Protein AF-A0A4W6CPJ0-F1 (afdb_monomer_lite)

InterPro domains:
  IPR006689 Small GTPase superfamily, ARF/SAR type [PF00025] (18-62)
  IPR024156 Small GTPase superfamily, ARF type [PTHR1171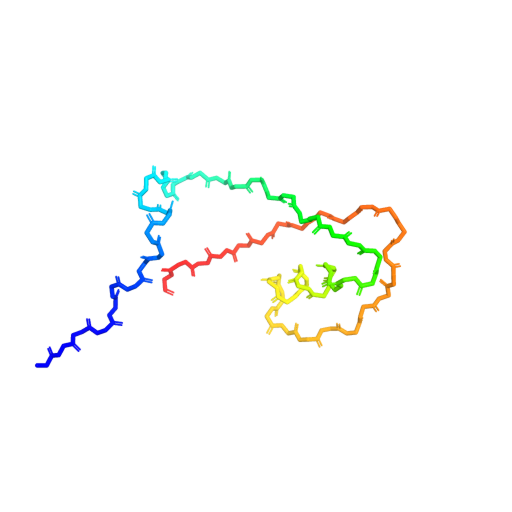1] (18-61)
  IPR027417 P-loop containing nucleoside triphosphate hydrolase [G3DSA:3.40.50.300] (5-64)
  IPR027417 P-loop containing nucleoside triphosphate hydrolase [SSF52540] (21-62)

Secondary structure (DSSP, 8-state):
---------TTSTTS-TT----------TTSSHHHHHHHHHHSS-PPPPPPSS-----------

Structure (mmCIF, N/CA/C/O backbone):
data_AF-A0A4W6CPJ0-F1
#
_entry.id   AF-A0A4W6CPJ0-F1
#
loop_
_ato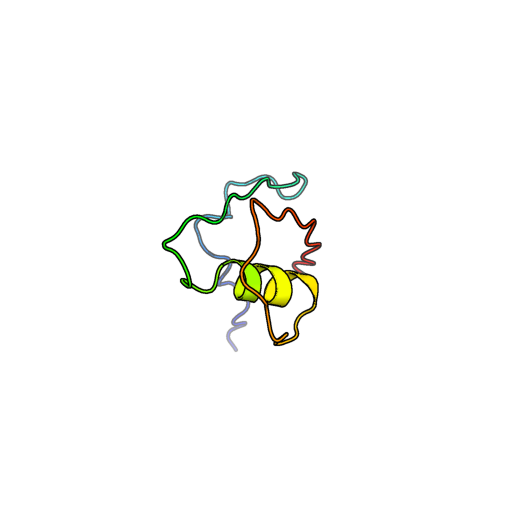m_site.group_PDB
_atom_site.id
_atom_site.type_symbol
_atom_site.label_atom_id
_atom_site.label_alt_id
_atom_site.label_comp_id
_atom_site.label_asym_id
_atom_site.label_entity_id
_atom_site.label_seq_id
_atom_site.pdbx_PDB_ins_code
_atom_site.Cartn_x
_atom_site.Cartn_y
_atom_site.Cartn_z
_atom_site.occupancy
_atom_site.B_iso_or_equiv
_atom_site.auth_seq_id
_atom_site.auth_comp_id
_atom_site.auth_asym_id
_atom_site.auth_atom_id
_atom_site.pdbx_PDB_model_num
ATOM 1 N N . MET A 1 1 ? -4.657 -17.570 32.497 1.00 50.84 1 MET A N 1
ATOM 2 C CA . MET A 1 1 ? -5.218 -17.703 31.137 1.00 50.84 1 MET A CA 1
ATOM 3 C C . MET A 1 1 ? -5.262 -16.304 30.546 1.00 50.84 1 MET A C 1
ATOM 5 O O . MET A 1 1 ? -6.148 -15.540 30.896 1.00 50.84 1 MET A O 1
ATOM 9 N N . GLY A 1 2 ? -4.208 -15.906 29.828 1.00 48.09 2 GLY A N 1
ATOM 10 C CA . GLY A 1 2 ? -4.079 -14.551 29.289 1.00 48.09 2 GLY A CA 1
ATOM 11 C C . GLY A 1 2 ? -4.804 -14.441 27.953 1.00 48.09 2 GLY A C 1
ATOM 12 O O . GLY A 1 2 ? -4.526 -15.226 27.051 1.00 48.09 2 GLY A O 1
ATOM 13 N N . ASN A 1 3 ? -5.725 -13.487 27.830 1.00 53.00 3 ASN A N 1
ATOM 14 C CA . ASN A 1 3 ? -6.339 -13.151 26.550 1.00 53.00 3 ASN A CA 1
ATOM 15 C C . ASN A 1 3 ? -5.382 -12.233 25.782 1.00 53.00 3 ASN A C 1
ATOM 17 O O . ASN A 1 3 ? -5.256 -11.056 26.106 1.00 53.00 3 ASN A O 1
ATOM 21 N N . GLY A 1 4 ? -4.703 -12.783 24.774 1.00 56.25 4 GLY A N 1
ATOM 22 C CA . GLY A 1 4 ? -3.773 -12.077 23.884 1.00 56.25 4 GLY A CA 1
ATOM 23 C C . GLY A 1 4 ? -4.451 -11.183 22.839 1.00 56.25 4 GLY A C 1
ATOM 24 O O . GLY A 1 4 ? -4.052 -11.204 21.683 1.00 56.25 4 GLY A O 1
ATOM 25 N N . LEU A 1 5 ? -5.492 -10.433 23.218 1.00 58.47 5 LEU A N 1
ATOM 26 C CA . LEU A 1 5 ? -6.280 -9.592 22.300 1.00 58.47 5 LEU A CA 1
ATOM 27 C C . LEU A 1 5 ? -6.026 -8.081 22.462 1.00 58.47 5 LEU A C 1
ATOM 29 O O . LEU A 1 5 ? -6.819 -7.276 21.985 1.00 58.47 5 LEU A O 1
ATOM 33 N N . SER A 1 6 ? -4.944 -7.663 23.129 1.00 54.56 6 SER A N 1
ATOM 34 C CA . SER A 1 6 ? -4.710 -6.246 23.458 1.00 54.56 6 SER A CA 1
ATOM 35 C C . SER A 1 6 ? -3.556 -5.568 22.719 1.00 54.56 6 SER A C 1
ATOM 37 O O . SER A 1 6 ? -3.143 -4.490 23.137 1.00 54.56 6 SER A O 1
ATOM 39 N N . GLU A 1 7 ? -3.039 -6.125 21.626 1.00 61.34 7 GLU A N 1
ATOM 40 C CA . GLU A 1 7 ? -2.084 -5.390 20.782 1.00 61.34 7 GLU A CA 1
ATOM 41 C C . GLU A 1 7 ? -2.820 -4.586 19.708 1.00 61.34 7 GLU A C 1
ATOM 43 O O . GLU A 1 7 ? -2.610 -4.740 18.509 1.00 61.34 7 GLU A O 1
ATOM 48 N N . GLN A 1 8 ? -3.715 -3.698 20.152 1.00 61.66 8 GLN A N 1
ATOM 49 C CA . GLN A 1 8 ? -4.051 -2.543 19.328 1.00 61.66 8 GLN A CA 1
ATOM 50 C C . GLN A 1 8 ? -2.775 -1.701 19.221 1.00 61.66 8 GLN A C 1
ATOM 52 O O . GLN A 1 8 ? -2.184 -1.370 20.255 1.00 61.66 8 GLN A O 1
ATOM 57 N N . PRO A 1 9 ? -2.301 -1.371 18.011 1.00 57.78 9 PRO A N 1
ATOM 58 C CA . PRO A 1 9 ? -1.074 -0.615 17.877 1.00 57.78 9 PRO A CA 1
ATOM 59 C C . PRO A 1 9 ? -1.283 0.761 18.520 1.00 57.78 9 PRO A C 1
ATOM 61 O O . PRO A 1 9 ? -2.217 1.492 18.190 1.00 57.78 9 PRO A O 1
ATOM 64 N N . SER A 1 10 ? -0.411 1.102 19.468 1.00 59.47 10 SER A N 1
ATOM 65 C CA . SER A 1 10 ? -0.506 2.267 20.362 1.00 59.47 10 SER A CA 1
ATOM 66 C C . SER A 1 10 ? -0.652 3.620 19.654 1.00 59.47 10 SER A C 1
ATOM 68 O O . SER A 1 10 ? -1.028 4.603 20.284 1.00 59.47 10 SER A O 1
ATOM 70 N N . PHE A 1 11 ? -0.403 3.685 18.344 1.00 65.25 11 PHE A N 1
ATOM 71 C CA . PHE A 1 11 ? -0.606 4.891 17.545 1.00 65.25 11 PHE A CA 1
ATOM 72 C C . PHE A 1 11 ? -2.075 5.148 17.163 1.00 65.25 11 PHE A C 1
ATOM 74 O O . PHE A 1 11 ? -2.423 6.287 16.858 1.00 65.25 11 PHE A O 1
ATOM 81 N N . LEU A 1 12 ? -2.945 4.130 17.178 1.00 63.31 12 LEU A N 1
ATOM 82 C CA . LEU A 1 12 ? -4.351 4.264 16.769 1.00 63.31 12 LEU A CA 1
ATOM 83 C C . LEU A 1 12 ? -5.300 4.606 17.921 1.00 63.31 12 LEU A C 1
ATOM 85 O O . LEU A 1 12 ? -6.446 4.966 17.671 1.00 63.31 12 LEU A O 1
ATOM 89 N N . SER A 1 13 ? -4.845 4.554 19.176 1.00 65.38 13 SER A N 1
ATOM 90 C CA . SER A 1 13 ? -5.724 4.723 20.343 1.00 65.38 13 SER A CA 1
ATOM 91 C C . SER A 1 13 ? -6.327 6.126 20.484 1.00 65.38 13 SER A C 1
ATOM 93 O O . SER A 1 13 ? -7.329 6.291 21.172 1.00 65.38 13 SER A O 1
ATOM 95 N N . SER A 1 14 ? -5.722 7.138 19.854 1.00 65.38 14 SER A N 1
ATOM 96 C CA . SER A 1 14 ? -6.193 8.534 19.873 1.00 65.38 14 SER A CA 1
ATOM 97 C C . SER A 1 14 ? -7.100 8.879 18.685 1.00 65.38 14 SER A C 1
ATOM 99 O O . SER A 1 14 ? -7.686 9.959 18.619 1.00 65.38 14 SER A O 1
ATOM 101 N N . VAL A 1 15 ? -7.206 7.982 17.705 1.00 67.81 15 VAL A N 1
ATOM 102 C CA . VAL A 1 15 ? -7.852 8.300 16.439 1.00 67.81 15 VAL A CA 1
ATOM 103 C C . VAL A 1 15 ? -9.332 7.902 16.505 1.00 67.81 15 VAL A C 1
ATOM 105 O O . VAL A 1 15 ? -9.634 6.739 16.775 1.00 67.81 15 VAL A O 1
ATOM 108 N N . PRO A 1 16 ? -10.282 8.832 16.288 1.00 63.16 16 PRO A N 1
ATOM 109 C CA . PRO A 1 16 ? -11.705 8.532 16.411 1.00 63.16 16 PRO A CA 1
ATOM 110 C C . PRO A 1 16 ? -12.135 7.458 15.397 1.00 63.16 16 PRO A C 1
ATOM 112 O O . PRO A 1 16 ? -11.992 7.631 14.188 1.00 63.16 16 PRO A O 1
ATOM 115 N N . PHE A 1 17 ? -12.706 6.358 15.903 1.00 63.19 17 PHE A N 1
ATOM 116 C CA . PHE A 1 17 ? -13.039 5.133 15.153 1.00 63.19 17 PHE A CA 1
ATOM 117 C C . PHE A 1 17 ? -14.088 5.328 14.037 1.00 63.19 17 PHE A C 1
ATOM 119 O O . PHE A 1 17 ? -14.256 4.475 13.172 1.00 63.19 17 PHE A O 1
ATOM 126 N N . PHE A 1 18 ? -14.791 6.463 14.029 1.00 60.88 18 PHE A N 1
ATOM 127 C CA . PHE A 1 18 ? -15.872 6.758 13.082 1.00 60.88 18 PHE A CA 1
ATOM 128 C C . PHE A 1 18 ? -15.433 7.588 11.869 1.00 60.88 18 PHE A C 1
ATOM 130 O O . PHE A 1 18 ? -16.282 8.088 11.130 1.00 60.88 18 PHE A O 1
ATOM 137 N N . GLN A 1 19 ? -14.127 7.765 11.651 1.00 71.06 19 GLN A N 1
ATOM 138 C CA . GLN A 1 19 ? -13.616 8.623 10.587 1.00 71.06 19 GLN A CA 1
ATOM 139 C C . GLN A 1 19 ? -12.931 7.818 9.477 1.00 71.06 19 GLN A C 1
ATOM 141 O O . GLN A 1 19 ? -12.111 6.941 9.726 1.00 71.06 19 GLN A O 1
ATOM 146 N N . SER A 1 20 ? -13.265 8.128 8.221 1.00 80.94 20 SER A N 1
ATOM 147 C CA . SER A 1 20 ? -12.542 7.596 7.062 1.00 80.94 20 SER A CA 1
ATOM 148 C C . SER A 1 20 ? -11.147 8.218 6.973 1.00 80.94 20 SER A C 1
ATOM 15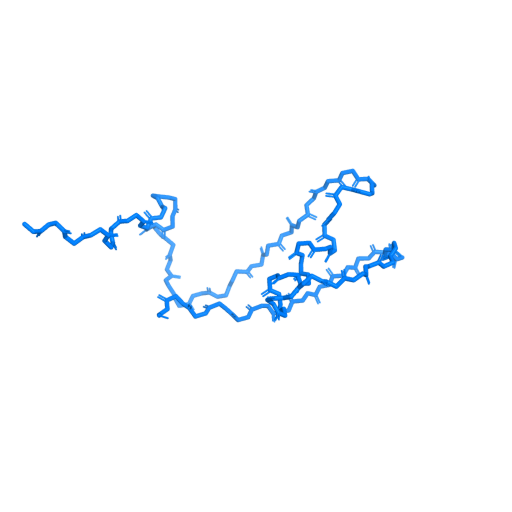0 O O . SER A 1 20 ? -11.008 9.440 7.045 1.00 80.94 20 SER A O 1
ATOM 152 N N . PHE A 1 21 ? -10.122 7.390 6.766 1.00 86.50 21 PHE A N 1
ATOM 153 C CA . PHE A 1 21 ? -8.745 7.847 6.578 1.00 86.50 21 PHE A CA 1
ATOM 154 C C . PHE A 1 21 ? -8.405 8.016 5.105 1.00 86.50 21 PHE A C 1
ATOM 156 O O . PHE A 1 21 ? -8.762 7.190 4.268 1.00 86.50 21 PHE A O 1
ATOM 163 N N . HIS A 1 22 ? -7.669 9.081 4.798 1.00 90.44 22 HIS A N 1
ATOM 164 C CA . HIS A 1 22 ? -7.051 9.284 3.494 1.00 90.44 22 HIS A CA 1
ATOM 165 C C . HIS A 1 22 ? -5.550 9.038 3.646 1.00 90.44 22 HIS A C 1
ATOM 167 O O . HIS A 1 22 ? -4.846 9.836 4.261 1.00 90.44 22 HIS A O 1
ATOM 173 N N . ILE A 1 23 ? -5.075 7.911 3.116 1.00 90.12 23 ILE A N 1
ATOM 174 C CA . ILE A 1 23 ? -3.686 7.462 3.252 1.00 90.12 23 ILE A CA 1
ATOM 175 C C . ILE A 1 23 ? -3.005 7.548 1.885 1.00 90.12 23 ILE A C 1
ATOM 177 O O . ILE A 1 23 ? -3.504 6.999 0.904 1.00 90.12 23 ILE A O 1
ATOM 181 N N . ALA A 1 24 ? -1.853 8.218 1.824 1.00 93.62 24 ALA A N 1
ATOM 182 C CA . ALA A 1 24 ? -0.996 8.245 0.643 1.00 93.62 24 ALA A CA 1
ATOM 183 C C . ALA A 1 24 ? 0.197 7.300 0.842 1.00 93.62 24 ALA A C 1
ATOM 185 O O . ALA A 1 24 ? 0.977 7.466 1.779 1.00 93.62 24 ALA A O 1
ATOM 186 N N . ILE A 1 25 ? 0.354 6.320 -0.050 1.00 93.00 25 ILE A N 1
ATOM 187 C CA . ILE A 1 25 ? 1.493 5.394 -0.039 1.00 93.00 25 ILE A CA 1
ATOM 188 C C . ILE A 1 25 ? 2.591 5.968 -0.941 1.00 93.00 25 ILE A C 1
ATOM 190 O O . ILE A 1 25 ? 2.401 6.108 -2.150 1.00 93.00 25 ILE A O 1
ATOM 194 N N . LEU A 1 26 ? 3.750 6.283 -0.359 1.00 93.00 26 LEU A N 1
ATOM 195 C CA . LEU A 1 26 ? 4.914 6.840 -1.057 1.00 93.00 26 LEU A CA 1
ATOM 196 C C . LEU A 1 26 ? 6.052 5.814 -1.137 1.00 93.00 26 LEU A C 1
ATOM 198 O O . LEU A 1 26 ? 6.124 4.887 -0.337 1.00 93.00 26 LEU A O 1
ATOM 202 N N . GLY A 1 27 ? 6.942 5.966 -2.119 1.00 92.38 27 GLY A N 1
ATOM 203 C CA . GLY A 1 27 ? 8.102 5.087 -2.297 1.00 92.38 27 GLY A CA 1
ATOM 204 C C . GLY A 1 27 ? 8.663 5.119 -3.717 1.00 92.38 27 GLY A C 1
ATOM 205 O O . GLY A 1 27 ? 7.990 5.596 -4.635 1.00 92.38 27 GLY A O 1
ATOM 206 N N . LEU A 1 28 ? 9.867 4.570 -3.892 1.00 91.31 28 LEU A N 1
ATOM 207 C CA . LEU A 1 28 ? 10.581 4.492 -5.174 1.00 91.31 28 LEU A CA 1
ATOM 208 C C . LEU A 1 28 ? 9.806 3.697 -6.237 1.00 91.31 28 LEU A C 1
ATOM 210 O O . LEU A 1 28 ? 8.816 3.008 -5.948 1.00 91.31 28 LEU A O 1
ATOM 214 N N . ASP A 1 29 ? 10.235 3.813 -7.488 1.00 88.19 29 ASP A N 1
ATOM 215 C CA . ASP A 1 29 ? 9.773 2.951 -8.566 1.00 88.19 29 ASP A CA 1
ATOM 216 C C . ASP A 1 29 ? 9.986 1.474 -8.200 1.00 88.19 29 ASP A C 1
ATOM 218 O O . ASP A 1 29 ? 10.910 1.103 -7.484 1.00 88.19 29 ASP A O 1
ATOM 222 N N . SER A 1 30 ? 9.037 0.626 -8.595 1.00 87.62 30 SER A N 1
ATOM 223 C CA . SER A 1 30 ? 9.041 -0.807 -8.273 1.00 87.62 30 SER A CA 1
ATOM 224 C C . SER A 1 30 ? 9.061 -1.194 -6.776 1.00 87.62 30 SER A C 1
ATOM 226 O O . SER A 1 30 ? 9.146 -2.379 -6.469 1.00 87.62 30 SER A O 1
ATOM 228 N N . ALA A 1 31 ? 8.874 -0.264 -5.830 1.00 93.00 31 ALA A N 1
ATOM 229 C CA . ALA A 1 31 ? 8.824 -0.562 -4.388 1.00 93.00 31 ALA A CA 1
ATOM 230 C C . ALA A 1 31 ? 7.603 -1.403 -3.927 1.00 93.00 31 ALA A C 1
ATOM 232 O O . ALA A 1 31 ? 7.406 -1.597 -2.732 1.00 93.00 31 ALA A O 1
ATOM 233 N N . GLY A 1 32 ? 6.740 -1.862 -4.843 1.00 92.88 32 GLY A N 1
ATOM 234 C CA . GLY A 1 32 ? 5.599 -2.732 -4.514 1.00 92.88 32 GLY A CA 1
ATOM 235 C C . GLY A 1 32 ? 4.341 -2.026 -3.987 1.00 92.88 32 GLY A C 1
ATOM 236 O O . GLY A 1 32 ? 3.444 -2.683 -3.465 1.00 92.88 32 GLY A O 1
ATOM 237 N N . LYS A 1 33 ? 4.229 -0.698 -4.140 1.00 94.88 33 LYS A N 1
ATOM 238 C CA . LYS A 1 33 ? 3.088 0.102 -3.638 1.00 94.88 33 LYS A CA 1
ATOM 239 C C . LYS A 1 33 ? 1.725 -0.418 -4.117 1.00 94.88 33 LYS A C 1
ATOM 241 O O . LYS A 1 33 ? 0.822 -0.617 -3.310 1.00 94.88 33 LYS A O 1
ATOM 246 N N . THR A 1 34 ? 1.591 -0.680 -5.417 1.00 92.94 34 THR A N 1
ATOM 247 C CA . THR A 1 34 ? 0.349 -1.204 -6.014 1.00 92.94 34 THR A CA 1
ATOM 248 C C . THR A 1 34 ? 0.046 -2.619 -5.523 1.00 92.94 34 THR A C 1
ATOM 250 O O . THR A 1 34 ? -1.109 -2.946 -5.273 1.00 92.94 34 THR A O 1
ATOM 253 N N . THR A 1 35 ? 1.077 -3.441 -5.312 1.00 93.94 35 THR A N 1
ATOM 254 C CA . THR A 1 35 ? 0.935 -4.800 -4.777 1.00 93.94 35 THR A CA 1
ATOM 255 C C . THR A 1 35 ? 0.370 -4.783 -3.358 1.00 93.94 35 THR A C 1
ATOM 257 O O . THR A 1 35 ? -0.568 -5.519 -3.072 1.00 93.94 35 THR A O 1
ATOM 260 N N . VAL A 1 36 ? 0.876 -3.904 -2.485 1.00 93.25 36 VAL A N 1
ATOM 261 C CA . VAL A 1 36 ? 0.325 -3.717 -1.131 1.00 93.25 36 VAL A CA 1
ATOM 262 C C . VAL A 1 36 ? -1.106 -3.187 -1.181 1.00 93.25 36 VAL A C 1
ATOM 264 O O . VAL A 1 36 ? -1.966 -3.710 -0.479 1.00 93.25 36 VAL A O 1
ATOM 267 N N . LEU A 1 37 ? -1.386 -2.192 -2.026 1.00 92.19 37 LEU A N 1
ATOM 268 C CA . LEU A 1 37 ? -2.729 -1.624 -2.160 1.00 92.19 37 LEU A CA 1
ATOM 269 C C . LEU A 1 37 ? -3.761 -2.687 -2.574 1.00 92.19 37 LEU A C 1
ATOM 271 O O . LEU A 1 37 ? -4.831 -2.776 -1.980 1.00 92.19 37 LEU A O 1
ATOM 275 N N . TYR A 1 38 ? -3.421 -3.541 -3.542 1.00 92.44 38 TYR A N 1
ATOM 276 C CA . TYR A 1 38 ? -4.290 -4.637 -3.982 1.00 92.44 38 TYR A CA 1
ATOM 277 C C . TYR A 1 38 ? -4.384 -5.761 -2.959 1.00 92.44 38 TYR A C 1
ATOM 279 O O . TYR A 1 38 ? -5.457 -6.333 -2.784 1.00 92.44 38 TYR A O 1
ATOM 287 N N . ARG A 1 39 ? -3.305 -6.034 -2.221 1.00 91.19 39 ARG A N 1
ATOM 288 C CA . ARG A 1 39 ? -3.352 -6.978 -1.106 1.00 91.19 39 ARG A CA 1
ATOM 289 C C . ARG A 1 39 ? -4.328 -6.514 -0.026 1.00 91.19 39 ARG A C 1
ATOM 291 O O . ARG A 1 39 ? -5.070 -7.337 0.489 1.00 91.19 39 ARG A O 1
ATOM 298 N N . LEU A 1 40 ? -4.357 -5.220 0.288 1.00 90.75 40 LEU A N 1
ATOM 299 C CA . LEU A 1 40 ? -5.300 -4.651 1.255 1.00 90.75 40 LEU A CA 1
ATOM 300 C C . LEU A 1 40 ? -6.746 -4.680 0.745 1.00 90.75 40 LEU A C 1
ATOM 302 O O . LEU A 1 40 ? -7.656 -4.940 1.523 1.00 90.75 40 LEU A O 1
ATOM 306 N N . GLN A 1 41 ? -6.957 -4.437 -0.550 1.00 90.12 41 GLN A N 1
ATOM 307 C CA . GLN A 1 41 ? -8.295 -4.397 -1.142 1.00 90.12 41 GLN A CA 1
ATOM 308 C C . GLN A 1 41 ? -8.915 -5.788 -1.337 1.00 90.12 41 GLN A C 1
ATOM 310 O O . GLN A 1 41 ? -10.108 -5.967 -1.107 1.00 90.12 41 GLN A O 1
ATOM 315 N N . PHE A 1 42 ? -8.123 -6.756 -1.804 1.00 90.00 42 PHE A N 1
ATOM 316 C CA . PHE A 1 42 ? -8.618 -8.063 -2.253 1.00 90.00 42 PHE A CA 1
ATOM 317 C C . PHE A 1 42 ? -8.212 -9.220 -1.339 1.00 90.00 42 PHE A C 1
ATOM 319 O O . PHE A 1 42 ? -8.680 -10.336 -1.528 1.00 90.00 42 PHE A O 1
ATOM 326 N N . ASN A 1 43 ? -7.326 -8.981 -0.368 1.00 87.88 43 ASN A N 1
ATOM 327 C CA . ASN A 1 43 ? -6.749 -10.006 0.503 1.00 87.88 43 ASN A CA 1
ATOM 328 C C . ASN A 1 43 ? -6.020 -11.151 -0.246 1.00 87.88 43 ASN A C 1
ATOM 330 O O . ASN A 1 43 ? -5.761 -12.218 0.311 1.00 87.88 43 ASN A O 1
ATOM 334 N N . GLU A 1 44 ? -5.613 -10.913 -1.496 1.00 86.50 44 GLU A N 1
ATOM 335 C CA . GLU A 1 44 ? -4.929 -11.865 -2.382 1.00 86.50 44 GLU A CA 1
ATOM 336 C C . GLU A 1 44 ? -3.637 -11.271 -2.963 1.00 86.50 44 GLU A C 1
ATOM 338 O O . GLU A 1 44 ? -3.420 -10.059 -2.942 1.00 86.50 44 GLU A O 1
ATOM 343 N N . PHE A 1 45 ? -2.725 -12.133 -3.425 1.00 87.50 45 PHE A N 1
ATOM 344 C CA . PHE A 1 45 ? -1.521 -11.699 -4.138 1.00 87.50 45 PHE A CA 1
ATOM 345 C C . PHE A 1 45 ? -1.815 -11.653 -5.635 1.00 87.50 45 PHE A C 1
ATOM 347 O O . PHE A 1 45 ? -1.887 -12.686 -6.295 1.00 87.50 45 PHE A O 1
ATOM 354 N N . VAL A 1 46 ? -1.981 -10.444 -6.161 1.00 87.69 46 VAL A N 1
ATOM 355 C CA . VAL A 1 46 ? -2.263 -10.213 -7.580 1.00 87.69 46 VAL A CA 1
ATOM 356 C C . VAL A 1 46 ? -0.976 -9.812 -8.297 1.00 87.69 46 VAL A C 1
ATOM 358 O O . VAL A 1 46 ? -0.229 -8.961 -7.811 1.00 87.69 46 VAL A O 1
ATOM 361 N N . ASN A 1 47 ? -0.731 -10.389 -9.475 1.00 89.56 47 ASN A N 1
ATOM 362 C CA . ASN A 1 47 ? 0.333 -9.923 -10.363 1.00 89.56 47 ASN A CA 1
ATOM 363 C C . ASN A 1 47 ? 0.001 -8.513 -10.860 1.00 89.56 47 ASN A C 1
ATOM 365 O O . ASN A 1 47 ? -0.991 -8.306 -11.557 1.00 89.56 47 ASN A O 1
ATOM 369 N N . THR A 1 48 ? 0.832 -7.540 -10.499 1.00 87.75 48 THR A N 1
ATOM 370 C CA . THR A 1 48 ? 0.614 -6.132 -10.847 1.00 87.75 48 THR A CA 1
ATOM 371 C C . THR A 1 48 ? 1.479 -5.701 -12.024 1.00 87.75 48 THR A C 1
ATOM 373 O O . THR A 1 48 ? 2.634 -6.104 -12.136 1.00 87.75 48 THR A O 1
ATOM 376 N N . VAL A 1 49 ? 0.952 -4.800 -12.848 1.00 88.69 49 VAL A N 1
ATOM 377 C CA . VAL A 1 49 ? 1.705 -4.081 -13.888 1.00 88.69 49 VAL A CA 1
ATOM 378 C C . VAL A 1 49 ? 2.106 -2.700 -13.343 1.00 88.69 49 VAL A C 1
ATOM 380 O O . VAL A 1 49 ? 1.349 -2.141 -12.541 1.00 88.69 49 VAL A O 1
ATOM 383 N N . PRO A 1 50 ? 3.259 -2.118 -13.744 1.00 88.50 50 PRO A N 1
ATOM 384 C CA . PRO A 1 50 ? 3.616 -0.753 -13.373 1.00 88.50 50 PRO A CA 1
ATOM 385 C C . PRO A 1 50 ? 2.478 0.230 -13.652 1.00 88.50 50 PRO A C 1
ATOM 387 O O . PRO A 1 50 ? 1.952 0.317 -14.762 1.00 88.50 50 PRO A O 1
ATOM 390 N N . THR A 1 51 ? 2.080 0.968 -12.622 1.00 85.94 51 THR A N 1
ATOM 391 C CA . THR A 1 51 ? 0.970 1.911 -12.720 1.00 85.94 51 THR A CA 1
ATOM 392 C C . THR A 1 51 ? 1.415 3.153 -13.486 1.00 85.94 51 THR A C 1
ATOM 394 O O . THR A 1 51 ? 2.367 3.828 -13.095 1.00 85.94 51 THR A O 1
ATOM 397 N N . LYS A 1 52 ? 0.714 3.490 -14.572 1.00 83.69 52 LYS A N 1
ATOM 398 C CA . LYS A 1 52 ? 0.902 4.768 -15.263 1.00 83.69 52 LYS A CA 1
ATOM 399 C C . LYS A 1 52 ? 0.157 5.858 -14.487 1.00 83.69 52 LYS A C 1
ATOM 401 O O . LYS A 1 52 ? -1.057 5.971 -14.605 1.00 83.69 52 LYS A O 1
ATOM 406 N N . GLY A 1 53 ? 0.875 6.650 -13.692 1.00 85.06 53 GLY A N 1
ATOM 407 C CA . GLY A 1 53 ? 0.288 7.715 -12.871 1.00 85.06 53 GLY A CA 1
ATOM 408 C C . GLY A 1 53 ? 0.005 7.280 -11.428 1.00 85.06 53 GLY A C 1
ATOM 409 O O . GLY A 1 53 ? 0.885 6.723 -10.776 1.00 85.06 53 GLY A O 1
ATOM 410 N N . PHE A 1 54 ? -1.198 7.569 -10.921 1.00 84.31 54 PHE A N 1
ATOM 411 C CA . PHE A 1 54 ? -1.615 7.343 -9.528 1.00 84.31 54 PHE A CA 1
ATOM 412 C C . PHE A 1 54 ? -2.812 6.381 -9.457 1.00 84.31 54 PHE A C 1
ATOM 414 O O . PHE A 1 54 ? -3.685 6.448 -10.319 1.00 84.31 54 PHE A O 1
ATO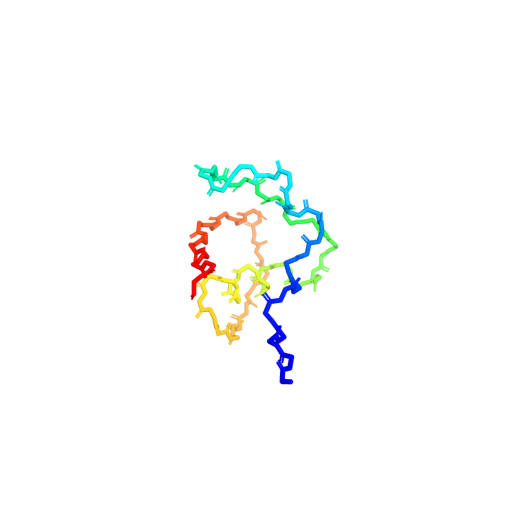M 421 N N . ASN A 1 55 ? -2.866 5.519 -8.433 1.00 85.69 55 ASN A N 1
ATOM 422 C CA . ASN A 1 55 ? -4.016 4.649 -8.158 1.00 85.69 55 ASN A CA 1
ATOM 423 C C . ASN A 1 55 ? -4.626 4.972 -6.786 1.00 85.69 55 ASN A C 1
ATOM 425 O O . ASN A 1 55 ? -3.884 5.128 -5.816 1.00 85.69 55 ASN A O 1
ATOM 429 N N . ALA A 1 56 ? -5.958 5.039 -6.703 1.00 89.19 56 ALA A N 1
ATOM 430 C CA . ALA A 1 56 ? -6.698 5.330 -5.477 1.00 89.19 56 ALA A CA 1
ATOM 431 C C . ALA A 1 56 ? -7.773 4.267 -5.246 1.00 89.19 56 ALA A C 1
ATOM 433 O O . ALA A 1 56 ? -8.701 4.151 -6.041 1.00 89.19 56 ALA A O 1
ATOM 434 N N . GLU A 1 57 ? -7.672 3.537 -4.137 1.00 88.44 57 GLU A N 1
ATOM 435 C CA . GLU A 1 57 ? -8.618 2.477 -3.779 1.00 88.44 57 GLU A CA 1
ATOM 436 C C . GLU A 1 57 ? -9.275 2.781 -2.431 1.00 88.44 57 GLU A C 1
ATOM 438 O O . GLU A 1 57 ? -8.628 3.277 -1.505 1.00 88.44 57 GLU A O 1
ATOM 443 N N . LYS A 1 58 ? -10.569 2.464 -2.309 1.00 89.75 58 LYS A N 1
ATOM 444 C CA . LYS A 1 58 ? -11.287 2.509 -1.030 1.00 89.75 58 LYS A CA 1
ATOM 445 C C . LYS A 1 58 ? -11.291 1.120 -0.405 1.00 89.75 58 LYS A C 1
ATOM 447 O O . LYS A 1 58 ? -12.110 0.281 -0.782 1.00 89.75 58 LYS A O 1
ATOM 452 N N . VAL A 1 59 ? -10.428 0.935 0.587 1.00 88.12 59 VAL A N 1
ATOM 453 C CA . VAL A 1 59 ? -10.360 -0.287 1.390 1.00 88.12 59 VAL A CA 1
ATOM 454 C C . VAL A 1 59 ? -11.333 -0.174 2.558 1.00 88.12 59 VAL A C 1
ATOM 456 O O . VAL A 1 59 ? -11.271 0.780 3.335 1.00 88.12 59 VAL A O 1
ATOM 459 N N . LYS A 1 60 ? -12.236 -1.149 2.688 1.00 86.44 60 LYS A N 1
ATOM 460 C CA . LYS A 1 60 ? -12.997 -1.356 3.923 1.00 86.44 60 LYS A CA 1
ATOM 461 C C . LYS A 1 60 ? -12.226 -2.344 4.778 1.00 86.44 60 LYS A C 1
ATOM 463 O O . LYS A 1 60 ? -12.013 -3.474 4.354 1.00 86.44 60 LYS A O 1
ATOM 468 N N . TYR A 1 61 ? -11.805 -1.897 5.950 1.00 76.50 61 TYR A 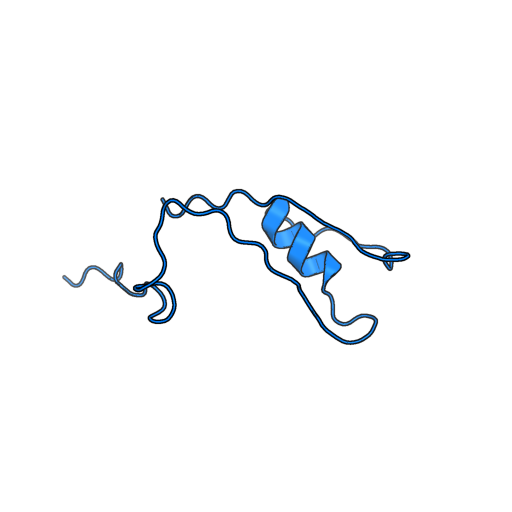N 1
ATOM 469 C CA . TYR A 1 61 ? -11.159 -2.755 6.926 1.00 76.50 61 TYR A CA 1
ATOM 470 C C . TYR A 1 61 ? -12.104 -2.906 8.113 1.00 76.50 61 TYR A C 1
ATOM 472 O O . TYR A 1 61 ? -12.337 -1.938 8.838 1.00 76.50 61 TYR A O 1
ATOM 480 N N . ASP A 1 62 ? -12.677 -4.097 8.271 1.00 70.94 62 ASP A N 1
ATOM 481 C CA . ASP A 1 62 ? -13.432 -4.434 9.472 1.00 70.94 62 ASP A CA 1
ATOM 482 C C . ASP A 1 62 ? -12.430 -4.834 10.556 1.00 70.94 62 ASP A C 1
ATOM 484 O O . ASP A 1 62 ? -11.718 -5.828 10.439 1.00 70.94 62 ASP A O 1
ATOM 488 N N . PHE A 1 63 ? -12.349 -4.027 11.612 1.00 63.00 63 PHE A N 1
ATOM 489 C CA . PHE A 1 63 ? -11.536 -4.309 12.802 1.00 63.00 63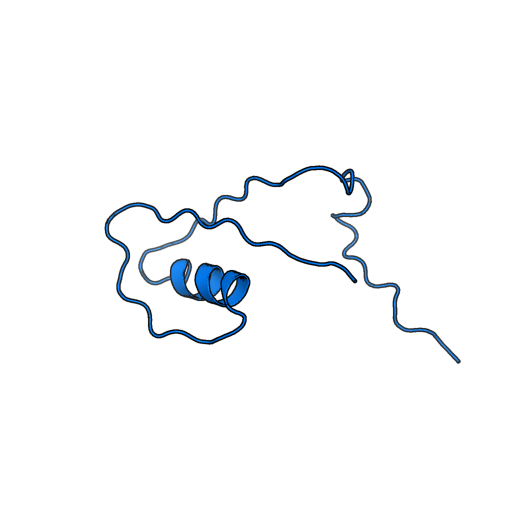 PHE A CA 1
ATOM 490 C C . PHE A 1 63 ? -12.220 -5.317 13.758 1.00 63.00 63 PHE A C 1
ATOM 492 O O . PHE A 1 63 ? -11.979 -5.264 14.964 1.00 63.00 63 PHE A O 1
ATOM 499 N N . LEU A 1 64 ? -13.090 -6.197 13.245 1.00 48.34 64 LEU A N 1
ATOM 500 C CA . LEU A 1 64 ? -13.949 -7.102 14.023 1.00 48.34 64 LEU A CA 1
ATOM 501 C C . LEU A 1 64 ? -13.580 -8.574 13.830 1.00 48.34 64 LEU A C 1
ATOM 503 O O . LEU A 1 64 ? -13.473 -9.007 12.663 1.00 48.34 64 LEU A O 1
#

pLDDT: mean 79.24, std 14.43, range [48.09, 94.88]

Radius of gyration: 15.31 Å; chains: 1; bounding box: 26×27×46 Å

Foldseek 3Di:
DDDPPPPPPPVCPPPPPPDDDDDDDDDDFPPCSVQVVCCQAPVDRDDDDRDDDDDDDDGDDDPD

Organism: Lates calcarifer (NCBI:txid8187)

Sequence (64 aa):
MGNGLSEQPSFLSSVPFFQSFHIAILGLDSAGKTTVLYRLQFNEFVNTVPTKGFNAEKVKYDFL